Protein AF-A0A6B3CG41-F1 (afdb_monomer_lite)

Structure (mmCIF, N/CA/C/O backbone):
data_AF-A0A6B3CG41-F1
#
_entry.id   AF-A0A6B3CG41-F1
#
loop_
_atom_site.group_PDB
_atom_site.id
_atom_site.type_symbol
_atom_site.label_atom_id
_atom_site.label_alt_id
_atom_site.label_comp_id
_atom_site.label_asym_id
_atom_site.label_entity_id
_atom_site.label_seq_id
_atom_site.pdbx_PDB_ins_code
_atom_site.Cartn_x
_atom_site.Cartn_y
_atom_site.Cartn_z
_atom_site.occupancy
_atom_site.B_iso_or_equiv
_atom_site.auth_seq_id
_atom_site.auth_comp_id
_atom_site.auth_asym_id
_atom_site.auth_atom_id
_atom_site.pdbx_PDB_model_num
ATOM 1 N N . TRP A 1 1 ? -6.042 -27.343 8.260 1.00 54.06 1 TRP A N 1
ATOM 2 C CA . TRP A 1 1 ? -5.956 -25.907 8.571 1.00 54.06 1 TRP A CA 1
ATOM 3 C C . TRP A 1 1 ? -6.153 -25.741 10.066 1.00 54.06 1 TRP A C 1
ATOM 5 O O . TRP A 1 1 ? -7.004 -26.433 10.606 1.00 54.06 1 TRP A O 1
ATOM 15 N N . VAL A 1 2 ? -5.312 -24.948 10.730 1.00 69.31 2 VAL A N 1
ATOM 16 C CA . VAL A 1 2 ? -5.437 -24.636 12.165 1.00 69.31 2 VAL A CA 1
ATOM 17 C C . VAL A 1 2 ? -6.280 -23.370 12.280 1.00 69.31 2 VAL A C 1
ATOM 19 O O . VAL A 1 2 ? -6.014 -22.419 11.550 1.00 69.31 2 VAL A O 1
ATOM 22 N N . GLU A 1 3 ? -7.287 -23.358 13.153 1.00 73.25 3 GLU A N 1
ATOM 23 C CA . GLU A 1 3 ? -7.976 -22.115 13.510 1.00 73.25 3 GLU A CA 1
ATOM 24 C C . GLU A 1 3 ? -7.054 -21.257 14.385 1.00 73.25 3 GLU A C 1
ATOM 26 O O . GLU A 1 3 ? -6.587 -21.703 15.434 1.00 73.25 3 GLU A O 1
ATOM 31 N N . LEU A 1 4 ? -6.748 -20.047 13.914 1.00 78.56 4 LEU A N 1
ATOM 32 C CA . LEU A 1 4 ? -5.935 -19.066 14.629 1.00 78.56 4 LEU A CA 1
ATOM 33 C C . LEU A 1 4 ? -6.827 -18.252 15.573 1.00 78.56 4 LEU A C 1
ATOM 35 O O . LEU A 1 4 ? -7.806 -17.647 15.144 1.00 78.56 4 LEU A O 1
ATOM 39 N N . ASP A 1 5 ? -6.464 -18.213 16.855 1.00 83.56 5 ASP A N 1
ATOM 40 C CA . ASP A 1 5 ? -7.104 -17.341 17.840 1.00 83.56 5 ASP A C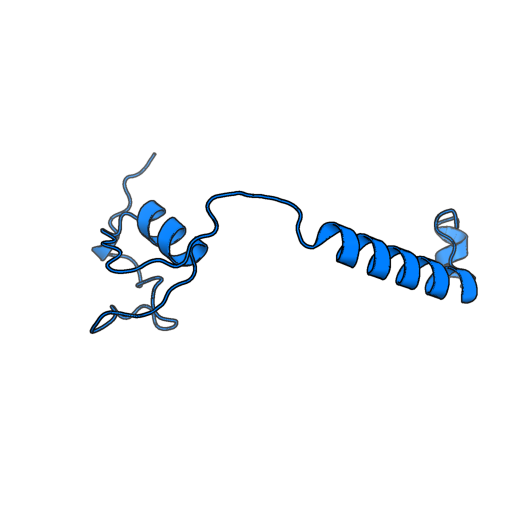A 1
ATOM 41 C C . ASP A 1 5 ? -6.449 -15.952 17.811 1.00 83.56 5 ASP A C 1
ATOM 43 O O . ASP A 1 5 ? -5.389 -15.720 18.402 1.00 83.56 5 ASP A O 1
ATOM 47 N N . ALA A 1 6 ? -7.108 -15.012 17.133 1.00 84.50 6 ALA A N 1
ATOM 48 C CA . ALA A 1 6 ? -6.696 -13.614 17.028 1.00 84.50 6 ALA A CA 1
ATOM 49 C C . ALA A 1 6 ? -6.466 -12.924 18.384 1.00 84.50 6 ALA A C 1
ATOM 51 O O . ALA A 1 6 ? -5.704 -11.957 18.471 1.00 84.50 6 ALA A O 1
ATOM 52 N N . SER A 1 7 ? -7.113 -13.387 19.460 1.00 84.12 7 SER A N 1
ATOM 53 C CA . SER A 1 7 ? -6.951 -12.786 20.785 1.00 84.12 7 SER A CA 1
ATOM 54 C C . SER A 1 7 ? -5.564 -13.031 21.385 1.00 84.12 7 SER A C 1
ATOM 56 O O . SER A 1 7 ? -5.126 -12.229 22.212 1.00 84.12 7 SER A O 1
ATOM 58 N N . LEU A 1 8 ? -4.870 -14.081 20.926 1.00 88.75 8 LEU A N 1
ATOM 59 C CA . LEU A 1 8 ? -3.517 -14.455 21.344 1.00 88.75 8 LEU A CA 1
ATOM 60 C C . LEU A 1 8 ? -2.421 -13.791 20.498 1.00 88.75 8 LEU A C 1
ATOM 62 O O . LEU A 1 8 ? -1.239 -13.903 20.829 1.00 88.75 8 LEU A O 1
ATOM 66 N N . LEU A 1 9 ? -2.793 -13.112 19.410 1.00 89.94 9 LEU A N 1
ATOM 67 C CA . LEU A 1 9 ? -1.859 -12.475 18.489 1.00 89.94 9 LEU A CA 1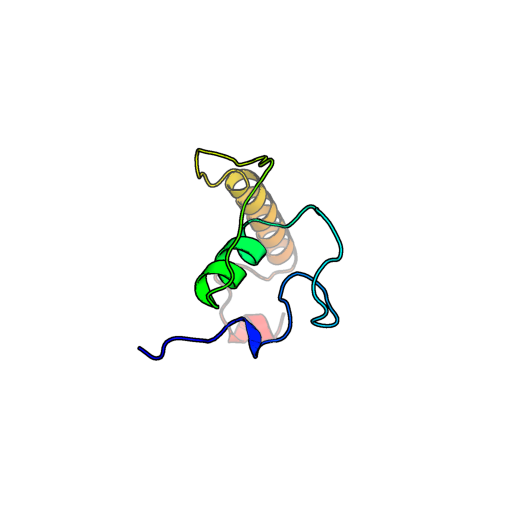
ATOM 68 C C . LEU A 1 9 ? -1.728 -10.968 18.762 1.00 89.94 9 LEU A C 1
ATOM 70 O O . LEU A 1 9 ? -2.696 -10.317 19.173 1.00 89.94 9 LEU A O 1
ATOM 74 N N . PRO A 1 10 ? -0.546 -10.380 18.497 1.00 92.50 10 PRO A N 1
ATOM 75 C CA . PRO A 1 10 ? -0.394 -8.935 18.433 1.00 92.50 10 PRO A CA 1
ATOM 76 C C . PRO A 1 10 ? -1.322 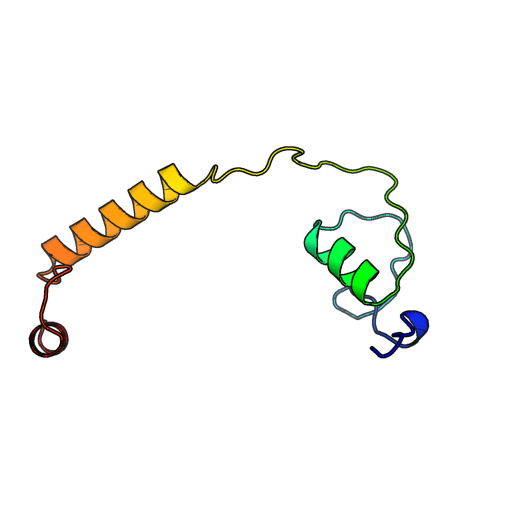-8.339 17.373 1.00 92.50 10 PRO A C 1
ATOM 78 O O . PRO A 1 10 ? -1.424 -8.848 16.257 1.00 92.50 10 PRO A O 1
ATOM 81 N N . SER A 1 11 ? -1.959 -7.223 17.713 1.00 92.12 11 SER A N 1
ATOM 82 C CA . SER A 1 11 ? -2.846 -6.502 16.805 1.00 92.12 11 SER A CA 1
ATOM 83 C C . SER A 1 11 ? -2.104 -6.073 15.531 1.00 92.12 11 SER A C 1
ATOM 85 O O . SER A 1 11 ? -1.127 -5.327 15.627 1.00 92.12 11 SER A O 1
ATOM 87 N N . PRO A 1 12 ? -2.589 -6.433 14.330 1.00 93.81 12 PRO A N 1
ATOM 88 C CA . PRO A 1 12 ? -1.996 -5.973 13.072 1.00 93.81 12 PRO A CA 1
ATOM 89 C C . PRO A 1 12 ? -2.281 -4.486 12.798 1.00 93.81 12 PRO A C 1
ATOM 91 O O . PRO A 1 12 ? -1.736 -3.904 11.862 1.00 93.81 12 PRO A O 1
ATOM 94 N N . PHE A 1 13 ? -3.148 -3.862 13.601 1.00 94.19 13 PHE A N 1
ATOM 95 C CA . PHE A 1 13 ? -3.600 -2.484 13.426 1.00 94.19 13 PHE A CA 1
ATOM 96 C C . PHE A 1 13 ? -2.685 -1.443 14.074 1.00 94.19 13 PHE A C 1
ATOM 98 O O . PHE A 1 13 ? -2.895 -0.244 13.884 1.00 94.19 13 PHE A O 1
ATOM 105 N N . THR A 1 14 ? -1.692 -1.860 14.862 1.00 92.56 14 THR A N 1
ATOM 106 C CA . THR A 1 14 ? -0.709 -0.936 15.434 1.00 92.56 14 THR A CA 1
ATOM 107 C C . THR A 1 14 ? 0.700 -1.516 15.321 1.00 92.56 14 THR A C 1
ATOM 109 O O . THR A 1 14 ? 0.879 -2.722 15.482 1.00 92.56 14 THR A O 1
ATOM 112 N N . PRO A 1 15 ? 1.739 -0.686 15.109 1.00 90.12 15 PRO A N 1
ATOM 113 C CA . PRO A 1 15 ? 3.115 -1.179 15.015 1.00 90.12 15 PRO A CA 1
ATOM 114 C C . PRO A 1 15 ? 3.604 -1.914 16.269 1.00 90.12 15 PRO A C 1
ATOM 116 O O . PRO A 1 15 ? 4.500 -2.747 16.187 1.00 90.12 15 PRO A O 1
ATOM 119 N N . LYS A 1 16 ? 3.035 -1.588 17.437 1.00 93.12 16 LYS A N 1
ATOM 120 C CA . LYS A 1 16 ? 3.391 -2.196 18.726 1.00 93.12 16 LYS A CA 1
ATOM 121 C C . LYS A 1 16 ? 2.579 -3.451 19.058 1.00 93.12 16 LYS A C 1
ATOM 123 O O . LYS A 1 16 ? 2.849 -4.075 20.078 1.00 93.12 16 LYS A O 1
ATOM 128 N N . GLY A 1 17 ? 1.580 -3.811 18.250 1.00 93.00 17 GLY A N 1
ATOM 129 C CA . GLY A 1 17 ? 0.705 -4.948 18.540 1.00 93.00 17 GLY A CA 1
ATOM 130 C C . GLY A 1 17 ? -0.398 -4.670 19.567 1.00 93.00 17 GLY A C 1
ATOM 131 O O . GLY A 1 17 ? -1.159 -5.572 19.913 1.00 93.00 17 GLY A O 1
ATOM 132 N N . GLU A 1 18 ? -0.525 -3.433 20.044 1.00 92.75 18 GLU A N 1
ATOM 133 C CA . GLU A 1 18 ? -1.601 -3.002 20.939 1.00 92.75 18 GLU A CA 1
ATOM 134 C C . GLU A 1 18 ? -2.930 -2.882 20.175 1.00 92.75 18 GLU A C 1
ATOM 136 O O . GLU A 1 18 ? -2.964 -2.542 18.984 1.00 92.75 18 GLU A O 1
ATOM 141 N N . ARG A 1 19 ? -4.054 -3.148 20.849 1.00 89.56 19 ARG A N 1
ATOM 142 C CA . ARG A 1 19 ? -5.380 -2.963 20.243 1.00 89.56 19 ARG A CA 1
ATOM 143 C C . ARG A 1 19 ? -5.676 -1.464 20.071 1.00 89.56 19 ARG A C 1
ATOM 145 O O . ARG A 1 19 ? -5.439 -0.707 21.013 1.00 89.56 19 ARG A O 1
ATOM 152 N N . PRO A 1 20 ? -6.214 -1.025 18.918 1.00 91.19 20 PRO A N 1
ATOM 153 C CA . PRO A 1 20 ? -6.655 0.356 18.740 1.00 91.19 20 PRO A CA 1
ATOM 154 C C . PRO A 1 20 ? -7.710 0.736 19.784 1.00 91.19 20 PRO A C 1
ATOM 156 O O . PRO A 1 20 ? -8.580 -0.068 20.115 1.00 91.19 20 PRO A O 1
ATOM 159 N N . THR A 1 21 ? -7.660 1.969 20.283 1.00 92.25 21 THR A N 1
ATOM 160 C CA . THR A 1 21 ? -8.615 2.487 21.281 1.00 92.25 21 THR A CA 1
ATOM 161 C C . THR A 1 21 ? -9.862 3.118 20.659 1.00 92.25 21 THR A C 1
ATOM 163 O O . THR A 1 21 ? -10.783 3.503 21.376 1.00 92.25 21 THR A O 1
ATOM 166 N N . GLY A 1 22 ? -9.914 3.216 19.330 1.00 92.00 22 GLY A N 1
ATOM 167 C CA . GLY A 1 22 ? -11.032 3.777 18.583 1.00 92.00 22 GLY A CA 1
ATOM 168 C C . GLY A 1 22 ? -10.904 3.533 17.076 1.00 92.00 22 GLY A C 1
ATOM 169 O O . GLY A 1 22 ? -9.963 2.862 16.642 1.00 92.00 22 GLY A O 1
ATOM 170 N N . PRO A 1 23 ? -11.846 4.063 16.276 1.00 93.12 23 PRO A N 1
ATOM 171 C CA . PRO A 1 23 ? -11.801 3.958 14.822 1.00 93.12 23 PRO A CA 1
ATOM 172 C C . PRO A 1 23 ? -10.561 4.637 14.232 1.00 93.12 23 PRO A C 1
ATOM 174 O O . PRO A 1 23 ? -10.155 5.709 14.682 1.00 93.12 23 PRO A O 1
ATOM 177 N N . ALA A 1 24 ? -9.992 4.033 13.191 1.00 92.88 24 ALA A N 1
ATOM 178 C CA . ALA A 1 24 ? -8.874 4.586 12.438 1.00 92.88 24 ALA A CA 1
ATOM 179 C C . ALA A 1 24 ? -8.907 4.107 10.980 1.00 92.88 24 ALA A C 1
ATOM 181 O O . ALA A 1 24 ? -9.607 3.153 10.637 1.00 92.88 24 ALA A O 1
ATOM 182 N N . TRP A 1 25 ? -8.136 4.781 10.126 1.00 95.19 25 TRP A N 1
ATOM 183 C CA . TRP A 1 25 ? -7.985 4.424 8.719 1.00 95.19 25 TRP A CA 1
ATOM 184 C C . TRP A 1 25 ? -6.915 3.350 8.537 1.00 95.19 25 TRP A C 1
ATOM 186 O O . TRP A 1 25 ? -5.781 3.511 8.985 1.00 95.19 25 TRP A O 1
ATOM 196 N N . TYR A 1 26 ? -7.270 2.284 7.822 1.00 94.94 26 TYR A N 1
ATOM 197 C CA . TYR A 1 26 ? -6.375 1.178 7.499 1.00 94.94 26 TYR A CA 1
ATOM 198 C C . TYR A 1 26 ? -6.397 0.891 6.005 1.00 94.94 26 TYR A C 1
ATOM 200 O O . TYR A 1 26 ? -7.428 1.020 5.345 1.00 94.94 26 TYR A O 1
ATOM 208 N N . ALA A 1 27 ? -5.252 0.468 5.474 1.00 95.06 27 ALA A N 1
ATOM 209 C CA . ALA A 1 27 ? -5.179 -0.010 4.106 1.00 95.06 27 ALA A CA 1
ATOM 210 C C . ALA A 1 27 ? -5.919 -1.354 3.978 1.00 95.06 27 ALA A C 1
ATOM 212 O O . ALA A 1 27 ? -5.855 -2.194 4.879 1.00 95.06 27 ALA A O 1
ATOM 213 N N . THR A 1 28 ? -6.558 -1.590 2.828 1.00 93.31 28 THR A N 1
ATOM 214 C CA . THR A 1 28 ? -7.200 -2.871 2.486 1.00 93.31 28 THR A CA 1
ATOM 215 C C . THR A 1 28 ? -6.349 -4.106 2.819 1.00 93.31 28 THR A C 1
ATOM 217 O O . THR A 1 28 ? -6.899 -5.020 3.429 1.00 93.31 28 THR A O 1
ATOM 220 N N . PRO A 1 29 ? -5.032 -4.169 2.507 1.00 93.88 29 PRO A N 1
ATOM 221 C CA . PRO A 1 29 ? -4.214 -5.331 2.869 1.00 93.88 29 PRO A CA 1
ATOM 222 C C . PRO A 1 29 ? -4.119 -5.582 4.381 1.00 93.88 29 PRO A C 1
ATOM 224 O O . PRO A 1 29 ? -4.119 -6.734 4.797 1.00 93.88 29 PRO A O 1
ATOM 227 N N . THR A 1 30 ? -4.092 -4.542 5.220 1.00 95.19 30 THR A N 1
ATOM 228 C CA . THR A 1 30 ? -4.071 -4.706 6.684 1.00 95.19 30 THR A CA 1
ATOM 229 C C . THR A 1 30 ? -5.373 -5.323 7.190 1.00 95.19 30 THR A C 1
ATOM 231 O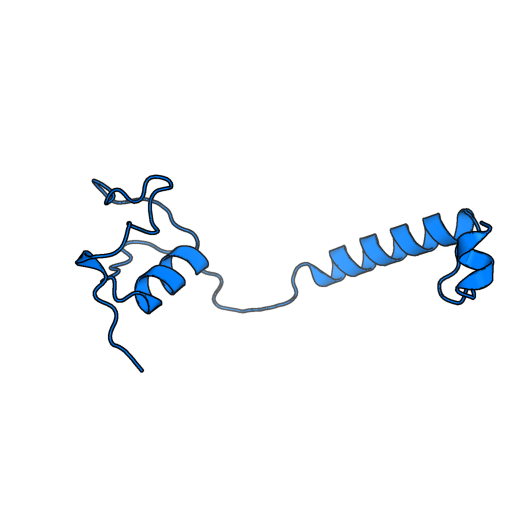 O . THR A 1 30 ? -5.349 -6.208 8.040 1.00 95.19 30 THR A O 1
ATOM 234 N N . VAL A 1 31 ? -6.509 -4.878 6.646 1.00 94.44 31 VAL A N 1
ATOM 235 C CA . VAL A 1 31 ? -7.833 -5.410 6.998 1.00 94.44 31 VAL A CA 1
ATOM 236 C C . VAL A 1 31 ? -7.989 -6.858 6.533 1.00 94.44 31 VAL A C 1
ATOM 238 O O . VAL A 1 31 ? -8.467 -7.689 7.301 1.00 94.44 31 VAL A O 1
ATOM 241 N N . ALA A 1 32 ? -7.550 -7.169 5.310 1.00 93.88 32 ALA A N 1
ATOM 242 C CA . ALA A 1 32 ? -7.571 -8.529 4.774 1.00 93.88 32 ALA A CA 1
ATOM 243 C C . ALA A 1 32 ? -6.732 -9.480 5.639 1.00 93.88 32 ALA A C 1
ATOM 245 O O . ALA A 1 32 ? -7.230 -10.516 6.069 1.00 93.88 32 ALA A O 1
ATOM 246 N N . TYR A 1 33 ? -5.510 -9.073 5.989 1.00 92.94 33 TYR A N 1
ATOM 247 C CA . TYR A 1 33 ? -4.638 -9.855 6.861 1.00 92.94 33 TYR A CA 1
ATOM 248 C C . TYR A 1 33 ? -5.233 -10.061 8.263 1.00 92.94 33 TYR A C 1
ATOM 250 O O . TYR A 1 33 ? -5.178 -11.155 8.814 1.00 92.94 33 TYR A O 1
ATOM 258 N N . ALA A 1 34 ? -5.866 -9.039 8.846 1.00 93.25 34 ALA A N 1
ATOM 259 C CA . ALA A 1 34 ? -6.550 -9.188 10.130 1.00 93.25 34 ALA A CA 1
ATOM 260 C C . ALA A 1 34 ? -7.700 -10.212 10.059 1.00 93.25 34 ALA A C 1
ATOM 262 O O . ALA A 1 34 ? -7.859 -11.015 10.978 1.00 93.25 34 ALA A O 1
ATOM 263 N N . ALA A 1 35 ? -8.466 -10.223 8.965 1.00 92.38 35 ALA A N 1
ATOM 264 C CA . ALA A 1 35 ? -9.517 -11.216 8.753 1.00 92.38 35 ALA A CA 1
ATOM 265 C C . ALA A 1 35 ? -8.947 -12.641 8.616 1.00 92.38 35 ALA A C 1
ATOM 267 O O . ALA A 1 35 ? -9.499 -13.570 9.199 1.00 92.38 35 ALA A O 1
ATOM 268 N N . GLU A 1 36 ? -7.817 -12.814 7.919 1.00 91.44 36 GLU A N 1
ATOM 269 C CA . GLU A 1 36 ? -7.104 -14.101 7.821 1.00 91.44 36 GLU A CA 1
ATOM 270 C C . GLU A 1 36 ? -6.632 -14.618 9.188 1.00 91.44 36 GLU A C 1
ATOM 272 O O . GLU A 1 36 ? -6.672 -15.820 9.446 1.00 91.44 36 GLU A O 1
ATOM 277 N N . LEU A 1 37 ? -6.226 -13.713 10.082 1.00 90.62 37 LEU A N 1
ATOM 278 C CA . LEU A 1 37 ? -5.840 -14.038 11.458 1.00 90.62 37 LEU A CA 1
ATOM 279 C C . LEU A 1 37 ? -7.031 -14.320 12.391 1.00 90.62 37 LEU A C 1
ATOM 281 O O . LEU A 1 37 ? -6.807 -14.670 13.547 1.00 90.62 37 LEU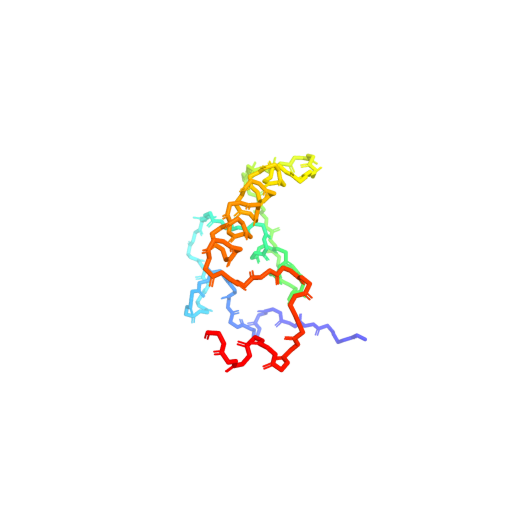 A O 1
ATOM 285 N N . GLY A 1 38 ? -8.273 -14.159 11.921 1.00 90.81 38 GLY A N 1
ATOM 286 C CA . GLY A 1 38 ? -9.488 -14.398 12.705 1.00 90.81 38 GLY A CA 1
ATOM 287 C C . GLY A 1 38 ? -9.994 -13.188 13.500 1.00 90.81 38 GLY A C 1
ATOM 288 O O . GLY A 1 38 ? -10.856 -13.348 14.364 1.00 90.81 38 GLY A O 1
ATOM 289 N N . TYR A 1 39 ? -9.488 -11.972 13.249 1.00 90.38 39 TYR A N 1
ATOM 290 C CA . TYR A 1 39 ? -10.054 -10.772 13.872 1.00 90.38 39 TYR A CA 1
ATOM 291 C C . TYR A 1 39 ? -11.430 -10.457 13.283 1.00 90.38 39 TYR A C 1
ATOM 293 O O . TYR A 1 39 ? -11.616 -10.421 12.066 1.00 90.38 39 TYR A O 1
ATOM 301 N N . GLU A 1 40 ? -12.383 -10.118 14.150 1.00 89.69 40 GLU A N 1
ATOM 302 C CA . GLU A 1 40 ? -13.636 -9.522 13.705 1.00 89.69 40 GLU A CA 1
ATOM 303 C C . GLU A 1 40 ? -13.396 -8.064 13.284 1.00 89.69 40 GLU A C 1
ATOM 305 O O . GLU A 1 40 ? -13.119 -7.197 14.117 1.00 89.69 40 GLU A O 1
ATOM 310 N N . VAL A 1 41 ? -13.522 -7.779 11.985 1.00 90.56 41 VAL A N 1
ATOM 311 C CA . VAL A 1 41 ? -13.410 -6.419 11.444 1.00 90.56 41 VAL A CA 1
ATOM 312 C C . VAL A 1 41 ? -14.787 -5.906 11.040 1.00 90.56 41 VAL A C 1
ATOM 314 O O . VAL A 1 41 ? -15.498 -6.542 10.267 1.00 90.56 41 VAL A O 1
ATOM 317 N N . ARG A 1 42 ? -15.151 -4.719 11.537 1.00 92.06 42 ARG A N 1
ATOM 318 C CA . ARG A 1 42 ? -16.416 -4.036 11.225 1.00 92.06 42 ARG A CA 1
ATOM 319 C C . ARG A 1 42 ? -16.130 -2.675 10.581 1.00 92.06 42 ARG A C 1
ATOM 321 O O . ARG A 1 42 ? -16.066 -1.677 11.300 1.00 92.06 42 ARG A O 1
ATOM 328 N N . PRO A 1 43 ? -15.903 -2.612 9.254 1.00 93.44 43 PRO A N 1
ATOM 329 C CA . PRO A 1 43 ? -15.702 -1.340 8.567 1.00 93.44 43 PRO A CA 1
ATOM 330 C C . PRO A 1 43 ? -16.932 -0.439 8.734 1.00 93.44 43 PRO A C 1
ATOM 332 O O . PRO A 1 43 ? -18.049 -0.861 8.446 1.00 93.44 43 PRO A O 1
ATOM 335 N N . ILE A 1 44 ? -16.723 0.795 9.197 1.00 95.56 44 ILE A N 1
ATOM 336 C CA . ILE A 1 44 ? -17.780 1.818 9.318 1.00 95.56 44 ILE A CA 1
ATOM 337 C C . ILE A 1 44 ? -17.824 2.755 8.105 1.00 95.56 44 ILE A C 1
ATOM 339 O O . ILE A 1 44 ? -18.861 3.336 7.806 1.00 95.56 44 ILE A O 1
ATOM 343 N N . GLU A 1 45 ? -16.700 2.883 7.400 1.00 96.12 45 GLU A N 1
ATOM 344 C CA . GLU A 1 45 ? -16.532 3.693 6.199 1.00 96.12 45 GLU A CA 1
ATOM 345 C C . GLU A 1 45 ? -15.414 3.076 5.347 1.00 96.12 45 GLU A C 1
ATOM 347 O O . GLU A 1 45 ? -14.463 2.501 5.886 1.00 96.12 45 GLU A O 1
ATOM 352 N N . ALA A 1 46 ? -15.530 3.159 4.020 1.00 94.62 46 ALA A N 1
ATOM 353 C CA . ALA A 1 46 ? -14.536 2.607 3.110 1.00 94.62 46 ALA A CA 1
ATOM 354 C C . ALA A 1 46 ? -14.463 3.400 1.800 1.00 94.62 46 ALA A C 1
ATOM 356 O O . ALA A 1 46 ? -15.471 3.621 1.133 1.00 94.62 46 ALA A O 1
ATOM 357 N N . TYR A 1 47 ? -13.242 3.747 1.394 1.00 94.19 47 TYR A N 1
ATOM 358 C CA . TYR A 1 47 ? -12.940 4.329 0.087 1.00 94.19 47 TYR A CA 1
ATOM 359 C C . TYR A 1 47 ? -12.247 3.267 -0.763 1.00 94.19 47 TYR A C 1
ATOM 361 O O . TYR A 1 47 ? -11.025 3.128 -0.737 1.00 94.19 47 TYR A O 1
ATOM 369 N N . VAL A 1 48 ? -13.040 2.468 -1.479 1.00 90.50 48 VAL A N 1
ATOM 370 C CA . VAL A 1 48 ? -12.539 1.330 -2.263 1.00 90.50 48 VAL A CA 1
ATOM 371 C C . VAL A 1 48 ? -12.725 1.547 -3.756 1.00 90.50 48 VAL A C 1
ATOM 373 O O . VAL A 1 48 ? -13.771 1.999 -4.224 1.00 90.50 48 VAL A O 1
ATOM 376 N N . ARG A 1 49 ? -11.714 1.160 -4.535 1.00 87.56 49 ARG A N 1
ATOM 377 C CA . ARG A 1 49 ? -11.849 1.055 -5.987 1.00 87.56 49 ARG A CA 1
ATOM 378 C C . ARG A 1 49 ? -12.555 -0.261 -6.307 1.00 87.56 49 ARG A C 1
ATOM 380 O O . ARG A 1 49 ? -12.046 -1.322 -5.972 1.00 87.56 49 ARG A O 1
ATOM 387 N N . HIS A 1 50 ? -13.732 -0.177 -6.920 1.00 86.81 50 HIS A N 1
ATOM 388 C CA . HIS A 1 50 ? -14.566 -1.352 -7.203 1.00 86.81 50 HIS A CA 1
ATOM 389 C C . HIS A 1 50 ? -14.035 -2.148 -8.394 1.00 86.81 50 HIS A C 1
ATOM 391 O O . HIS A 1 50 ? -14.129 -3.368 -8.447 1.00 86.81 50 HIS A O 1
ATOM 397 N N . GLU A 1 51 ? -13.436 -1.439 -9.343 1.00 87.94 51 GLU A N 1
ATOM 398 C CA . GLU A 1 51 ? -12.778 -2.036 -10.487 1.00 87.94 51 GLU A CA 1
ATOM 399 C C . GLU A 1 51 ? -11.293 -2.226 -10.180 1.00 87.94 51 GLU A C 1
ATOM 401 O O . GLU A 1 51 ? -10.643 -1.368 -9.576 1.00 87.94 51 GLU A O 1
ATOM 406 N N . SER A 1 52 ? -10.715 -3.321 -10.657 1.00 81.50 52 SER A N 1
ATOM 407 C CA . SER A 1 52 ? -9.266 -3.515 -10.717 1.00 81.50 52 SER A CA 1
ATOM 408 C C . SER A 1 52 ? -8.765 -3.212 -12.125 1.00 81.50 52 SER A C 1
ATOM 410 O O . SER A 1 52 ? -9.446 -3.487 -13.107 1.00 81.50 52 SER A O 1
ATOM 412 N N . GLY A 1 53 ? -7.576 -2.636 -12.251 1.00 85.19 53 GLY A N 1
ATOM 413 C CA . GLY A 1 53 ? -6.982 -2.360 -13.552 1.00 85.19 53 GLY A CA 1
ATOM 414 C C . GLY A 1 53 ? -5.550 -1.887 -13.404 1.00 85.19 53 GLY A C 1
ATOM 415 O O . GLY A 1 53 ? -5.170 -1.347 -12.363 1.00 85.19 53 GLY A O 1
ATOM 416 N N . ARG A 1 54 ? -4.752 -2.084 -14.450 1.00 86.12 54 ARG A N 1
ATOM 417 C CA . ARG A 1 54 ? -3.334 -1.731 -14.448 1.00 86.12 54 ARG A CA 1
ATOM 418 C C . ARG A 1 54 ? -3.147 -0.233 -14.716 1.00 86.12 54 ARG A C 1
ATOM 420 O O . ARG A 1 54 ? -2.543 0.174 -15.698 1.00 86.12 54 ARG A O 1
ATOM 427 N N . TYR A 1 55 ? -3.709 0.603 -13.843 1.00 83.00 55 TYR A N 1
ATOM 428 C CA . TYR A 1 55 ? -3.745 2.063 -14.002 1.00 83.00 55 TYR A CA 1
ATOM 429 C C . TYR A 1 55 ? -2.346 2.679 -14.172 1.00 83.00 55 TYR A C 1
ATOM 431 O O . TYR A 1 55 ? -2.167 3.629 -14.929 1.00 83.00 55 TYR A O 1
ATOM 439 N N . LEU A 1 56 ? -1.342 2.100 -13.508 1.00 91.50 56 LEU A N 1
ATOM 440 C CA . LEU A 1 56 ? 0.043 2.558 -13.584 1.00 91.50 56 LEU A CA 1
ATOM 441 C C . LEU A 1 56 ? 0.860 1.892 -14.696 1.00 91.50 56 LEU A C 1
ATOM 443 O O . LEU A 1 56 ? 2.015 2.267 -14.865 1.00 91.50 56 LEU A O 1
ATOM 447 N N . ASP A 1 57 ? 0.304 0.969 -15.487 1.00 93.75 57 ASP A N 1
ATOM 448 C CA . ASP A 1 57 ? 1.071 0.288 -16.541 1.00 93.75 57 ASP A CA 1
ATOM 449 C C . ASP A 1 57 ? 1.661 1.264 -17.547 1.00 93.75 57 ASP A C 1
ATOM 451 O O . ASP A 1 57 ? 2.836 1.170 -17.878 1.00 93.75 57 ASP A O 1
ATOM 455 N N . GLY A 1 58 ? 0.866 2.226 -18.019 1.00 93.75 58 GLY A N 1
ATOM 456 C CA . GLY A 1 58 ? 1.354 3.212 -18.981 1.00 93.75 58 GLY A CA 1
ATOM 457 C C . GLY A 1 58 ? 2.465 4.094 -18.405 1.00 93.75 58 GLY A C 1
ATOM 458 O O . GLY A 1 58 ? 3.298 4.613 -19.143 1.00 93.75 58 GLY A O 1
ATOM 459 N N . TRP A 1 59 ? 2.508 4.286 -17.085 1.00 95.75 59 TRP A N 1
ATOM 460 C CA . TRP A 1 59 ? 3.616 4.980 -16.430 1.00 95.75 59 TRP A CA 1
ATOM 461 C C . TRP A 1 59 ? 4.829 4.062 -16.246 1.00 95.75 59 TRP A C 1
ATOM 463 O O . TRP A 1 59 ? 5.943 4.472 -16.556 1.00 95.75 59 TRP A O 1
ATOM 473 N N . TYR A 1 60 ? 4.604 2.809 -15.843 1.00 95.50 60 TYR A N 1
ATOM 474 C CA . TYR A 1 60 ? 5.641 1.786 -15.746 1.00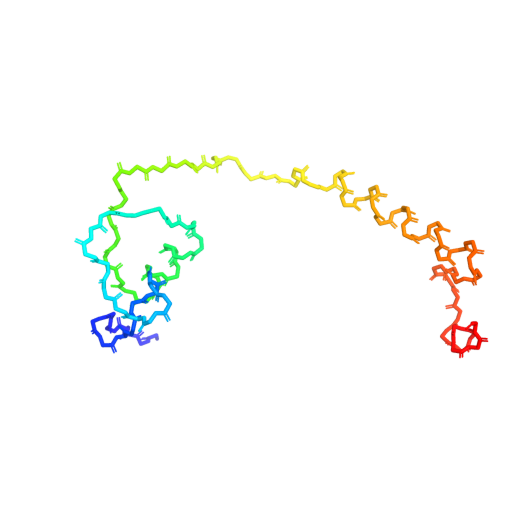 95.50 60 TYR A CA 1
ATOM 475 C C . TYR A 1 60 ? 6.364 1.579 -17.080 1.00 95.50 60 TYR A C 1
ATOM 477 O O . TYR A 1 60 ? 7.588 1.630 -17.103 1.00 95.50 60 TYR A O 1
ATOM 485 N N . GLN A 1 61 ? 5.631 1.409 -18.187 1.00 96.75 61 GLN A N 1
ATOM 486 C CA . GLN A 1 61 ? 6.230 1.233 -19.514 1.00 96.75 61 GLN A CA 1
ATOM 487 C C . GLN A 1 61 ? 7.089 2.441 -19.887 1.00 96.75 61 GLN A C 1
ATOM 489 O O . GLN A 1 61 ? 8.245 2.275 -20.241 1.00 96.75 61 GLN A O 1
ATOM 494 N N . ARG A 1 62 ? 6.585 3.667 -19.683 1.00 97.12 62 ARG A N 1
ATOM 495 C CA . ARG A 1 62 ? 7.359 4.886 -19.966 1.00 97.12 62 ARG A CA 1
ATOM 496 C C . ARG A 1 62 ? 8.652 4.971 -19.157 1.00 97.12 62 ARG A C 1
ATOM 498 O O . ARG A 1 62 ? 9.682 5.343 -19.706 1.00 97.12 62 ARG A O 1
ATOM 505 N N . LEU A 1 63 ? 8.610 4.640 -17.867 1.00 97.31 63 LEU A N 1
ATOM 506 C CA . LEU A 1 63 ? 9.818 4.620 -17.043 1.00 97.31 63 LEU A CA 1
ATOM 507 C C . LEU A 1 63 ? 10.783 3.507 -17.440 1.00 97.31 63 LEU A C 1
ATOM 509 O O . LEU A 1 63 ? 11.988 3.740 -17.480 1.00 97.31 63 LEU A O 1
ATOM 513 N N . ARG A 1 64 ? 10.261 2.313 -17.728 1.00 96.44 64 ARG A N 1
ATOM 514 C CA . ARG A 1 64 ? 11.053 1.183 -18.209 1.00 96.44 64 ARG A CA 1
ATOM 515 C C . ARG A 1 64 ? 11.770 1.549 -19.505 1.00 96.44 64 ARG A C 1
ATOM 517 O O . ARG A 1 64 ? 12.972 1.331 -19.598 1.00 96.44 64 ARG A O 1
ATOM 524 N N . ASP A 1 65 ? 11.052 2.116 -20.466 1.00 97.00 65 ASP A N 1
ATOM 525 C CA . ASP A 1 65 ? 11.600 2.501 -21.764 1.00 97.00 65 ASP A CA 1
ATOM 526 C C . ASP A 1 65 ? 12.670 3.587 -21.604 1.00 97.00 65 ASP A C 1
ATOM 528 O O . ASP A 1 65 ? 13.741 3.481 -22.196 1.00 97.00 65 ASP A O 1
ATOM 532 N N . ALA A 1 66 ? 12.432 4.587 -20.745 1.00 97.44 66 ALA A N 1
ATOM 533 C CA . ALA A 1 66 ? 13.424 5.616 -20.436 1.00 97.44 66 ALA A CA 1
ATOM 534 C C . ALA A 1 66 ? 14.693 5.027 -19.797 1.00 97.44 66 ALA A C 1
ATOM 536 O O . ALA A 1 66 ? 15.799 5.379 -20.198 1.00 97.44 66 ALA A O 1
ATOM 537 N N . TYR A 1 67 ? 14.541 4.102 -18.844 1.00 95.00 67 TYR A N 1
ATOM 538 C CA . TYR A 1 67 ? 15.669 3.399 -18.234 1.00 95.00 67 TYR A CA 1
ATOM 539 C C . TYR A 1 67 ? 16.466 2.601 -19.271 1.00 95.00 67 TYR A C 1
ATOM 541 O O . TYR A 1 67 ? 17.686 2.727 -19.329 1.00 95.00 67 TYR A O 1
ATOM 549 N N . LEU A 1 68 ? 15.786 1.820 -20.117 1.00 95.69 68 LEU A N 1
ATOM 550 C CA . LEU A 1 68 ? 16.443 1.035 -21.163 1.00 95.69 68 LEU A CA 1
ATOM 551 C C . LEU A 1 68 ? 17.172 1.926 -22.172 1.00 95.69 68 LEU A C 1
ATOM 553 O O . LEU A 1 68 ? 18.285 1.591 -22.562 1.00 95.69 68 LEU A O 1
ATOM 557 N N . ALA A 1 69 ? 16.590 3.066 -22.550 1.00 96.56 69 ALA A N 1
ATOM 558 C CA . ALA A 1 69 ? 17.253 4.037 -23.415 1.00 96.56 69 ALA A CA 1
ATOM 559 C C . ALA A 1 69 ? 18.530 4.592 -22.766 1.00 96.56 69 ALA A C 1
ATOM 561 O O . ALA A 1 69 ? 19.582 4.588 -23.393 1.00 96.56 69 ALA A O 1
ATOM 562 N N . THR A 1 70 ? 18.471 4.986 -21.489 1.00 96.50 70 THR A N 1
ATOM 563 C CA . THR A 1 70 ? 19.657 5.459 -20.756 1.00 96.50 70 THR A CA 1
ATOM 564 C C . THR A 1 70 ? 20.739 4.387 -20.652 1.00 96.50 70 THR A C 1
ATOM 566 O O . THR A 1 70 ? 21.910 4.690 -20.856 1.00 96.50 70 THR A O 1
ATOM 569 N N . MET A 1 71 ? 20.378 3.137 -20.354 1.00 94.56 71 MET A N 1
ATOM 570 C CA . MET A 1 71 ? 21.360 2.049 -20.301 1.00 94.56 71 MET A CA 1
ATOM 571 C C . MET A 1 71 ? 21.973 1.784 -21.681 1.00 94.56 71 MET A C 1
ATOM 573 O O . MET A 1 71 ? 23.184 1.602 -21.779 1.00 94.56 71 MET A O 1
ATOM 577 N N . ALA A 1 72 ? 21.175 1.847 -22.751 1.00 93.75 72 ALA A N 1
ATOM 578 C CA . ALA A 1 72 ? 21.667 1.698 -24.117 1.00 93.75 72 ALA A CA 1
ATOM 579 C C . ALA A 1 72 ? 22.635 2.825 -24.518 1.00 93.75 72 ALA A C 1
ATOM 581 O O . ALA A 1 72 ? 23.672 2.539 -25.114 1.00 93.75 72 ALA A O 1
ATOM 582 N N . ASP A 1 73 ? 22.355 4.076 -24.134 1.00 93.44 73 ASP A N 1
ATOM 583 C CA . ASP A 1 73 ? 23.265 5.215 -24.338 1.00 93.44 73 ASP A CA 1
ATOM 584 C C . ASP A 1 73 ? 24.612 5.024 -23.612 1.00 93.44 73 ASP A C 1
ATOM 586 O O . ASP A 1 73 ? 25.637 5.550 -24.045 1.00 93.44 73 ASP A O 1
ATOM 590 N N . LEU A 1 74 ? 24.625 4.237 -22.530 1.00 91.62 74 LEU A N 1
ATOM 591 C CA . LEU A 1 74 ? 25.826 3.841 -21.787 1.00 91.62 74 LEU A CA 1
ATOM 592 C C . LEU A 1 74 ? 26.499 2.569 -22.339 1.00 91.62 74 LEU A C 1
ATOM 594 O O . LEU A 1 74 ? 27.440 2.069 -21.733 1.00 91.62 74 LEU A O 1
ATOM 598 N N . GLY A 1 75 ? 26.039 2.033 -23.473 1.00 89.31 75 GLY A N 1
ATOM 599 C CA . GLY A 1 75 ? 26.578 0.810 -24.081 1.00 89.31 75 GLY A CA 1
ATOM 600 C C . GLY A 1 75 ? 26.001 -0.492 -23.514 1.00 89.31 75 GLY A C 1
ATOM 601 O O . GLY A 1 75 ? 26.371 -1.575 -23.961 1.00 89.31 75 GLY A O 1
ATOM 602 N N . VAL A 1 76 ? 25.052 -0.407 -22.579 1.00 90.38 76 VAL A N 1
ATOM 603 C CA . VAL A 1 76 ? 24.380 -1.554 -21.962 1.00 90.38 76 VAL A CA 1
ATOM 604 C C . VAL A 1 76 ? 23.029 -1.792 -22.639 1.00 90.38 76 VAL A C 1
ATOM 606 O O . VAL A 1 76 ? 21.979 -1.317 -22.203 1.00 90.38 76 VAL A O 1
ATOM 609 N N . GLY A 1 77 ? 23.062 -2.527 -23.750 1.00 89.06 77 GLY A N 1
ATOM 610 C CA . GLY A 1 77 ? 21.863 -2.941 -24.482 1.00 89.06 77 GLY A CA 1
ATOM 611 C C . GLY A 1 77 ? 21.143 -4.132 -23.840 1.00 89.06 77 GLY A C 1
ATOM 612 O O . GLY A 1 77 ? 21.744 -4.931 -23.128 1.00 89.06 77 GLY A O 1
ATOM 613 N N . ALA A 1 78 ? 19.850 -4.292 -24.137 1.00 84.88 78 ALA A N 1
ATOM 614 C CA . ALA A 1 78 ? 19.047 -5.415 -23.634 1.00 84.88 78 ALA A CA 1
ATOM 615 C C . ALA A 1 78 ? 19.545 -6.794 -24.114 1.00 84.88 78 ALA A C 1
ATOM 617 O O . ALA A 1 78 ? 19.336 -7.788 -23.425 1.00 84.88 78 ALA A O 1
ATOM 618 N N . ASP A 1 79 ? 20.219 -6.832 -25.266 1.00 86.25 79 ASP A N 1
ATOM 619 C CA . ASP A 1 79 ? 20.778 -8.045 -25.873 1.00 86.25 79 ASP A CA 1
ATOM 620 C C . ASP A 1 79 ? 22.288 -8.205 -25.603 1.00 86.25 79 ASP A C 1
ATOM 622 O O . ASP A 1 79 ? 22.950 -9.016 -26.253 1.00 86.25 79 ASP A O 1
ATOM 626 N N . LEU A 1 80 ? 22.858 -7.420 -24.677 1.00 87.50 80 LEU A N 1
ATOM 627 C CA . LEU A 1 80 ? 24.278 -7.504 -24.338 1.00 87.50 80 LEU A CA 1
ATOM 628 C C . LEU A 1 80 ? 24.580 -8.865 -23.697 1.00 87.50 80 LEU A C 1
ATOM 630 O O . LEU A 1 80 ? 23.894 -9.289 -22.761 1.00 87.50 80 LEU A O 1
ATOM 634 N N . ALA A 1 81 ? 25.608 -9.555 -24.195 1.00 89.06 81 ALA A N 1
ATOM 635 C CA . ALA A 1 81 ? 26.011 -10.824 -23.611 1.00 89.06 81 ALA A CA 1
ATOM 636 C C . ALA A 1 81 ? 26.457 -10.608 -22.151 1.00 89.06 81 ALA A C 1
ATOM 638 O O . ALA A 1 81 ? 27.071 -9.582 -21.849 1.00 89.06 81 ALA A O 1
ATOM 639 N N . PRO A 1 82 ? 26.194 -11.558 -21.234 1.00 83.62 82 PRO A N 1
ATOM 640 C CA . PRO A 1 82 ? 26.583 -11.411 -19.832 1.00 83.62 82 PRO A CA 1
ATOM 641 C C . PRO A 1 82 ? 28.074 -11.107 -19.636 1.00 83.62 82 PRO A C 1
ATOM 643 O O . PRO A 1 82 ? 28.417 -10.297 -18.780 1.00 83.62 82 PRO A O 1
ATOM 646 N N . ASP A 1 83 ? 28.945 -11.713 -20.448 1.00 88.88 83 ASP A N 1
ATOM 647 C CA . ASP A 1 83 ? 30.393 -11.486 -20.382 1.00 88.88 83 ASP A CA 1
ATOM 648 C C . ASP A 1 83 ? 30.758 -10.049 -20.783 1.00 88.88 83 ASP A C 1
ATOM 650 O O . ASP A 1 83 ? 31.562 -9.410 -20.107 1.00 88.88 83 ASP A O 1
ATOM 654 N N . ASP A 1 84 ? 30.105 -9.504 -21.814 1.00 84.25 84 ASP A N 1
ATOM 655 C CA . ASP A 1 84 ? 30.314 -8.125 -22.263 1.00 84.25 84 ASP A CA 1
ATOM 656 C C . ASP A 1 84 ? 29.770 -7.115 -21.234 1.00 84.25 84 ASP A C 1
ATOM 658 O O . ASP A 1 84 ? 30.405 -6.093 -20.971 1.00 84.25 84 ASP A O 1
ATOM 662 N N . PHE A 1 85 ? 28.647 -7.427 -20.572 1.00 79.75 85 PHE A N 1
ATOM 663 C CA . PHE A 1 85 ? 28.069 -6.611 -19.492 1.00 79.75 85 PHE A CA 1
ATOM 664 C C . PHE A 1 85 ? 29.013 -6.445 -18.297 1.00 79.75 85 PHE A C 1
ATOM 666 O O . PHE A 1 85 ? 29.075 -5.371 -17.708 1.00 79.75 85 PHE A O 1
ATOM 673 N N . LEU A 1 86 ? 29.765 -7.489 -17.938 1.00 84.31 86 LEU A N 1
ATOM 674 C CA . LEU A 1 86 ? 30.724 -7.425 -16.828 1.00 84.31 86 LEU A CA 1
ATOM 675 C C . LEU A 1 86 ? 31.950 -6.551 -17.136 1.00 84.31 86 LEU A C 1
ATOM 677 O O . LEU A 1 86 ? 32.705 -6.226 -16.219 1.00 84.31 86 LEU A O 1
ATOM 681 N N . THR A 1 87 ? 32.157 -6.192 -18.405 1.00 79.56 87 THR A N 1
ATOM 682 C CA . THR A 1 87 ? 33.293 -5.376 -18.863 1.00 79.56 87 THR A CA 1
ATOM 683 C C . THR A 1 87 ? 32.937 -3.927 -19.205 1.00 79.56 87 THR A C 1
ATOM 685 O O . THR A 1 87 ? 33.854 -3.143 -19.457 1.00 79.56 87 THR A O 1
ATOM 688 N N . ALA A 1 88 ? 31.644 -3.589 -19.224 1.00 68.44 88 ALA A N 1
ATOM 689 C CA . ALA A 1 88 ? 31.106 -2.276 -19.589 1.00 68.44 88 ALA A CA 1
ATOM 690 C C . ALA A 1 88 ? 31.193 -1.233 -18.460 1.00 68.44 88 ALA A C 1
ATOM 692 O O . ALA A 1 88 ? 31.168 -1.618 -17.267 1.00 68.44 88 ALA A O 1
#

Secondary structure (DSSP, 8-state):
-PPP-GGGSPPTTSTT-PPPSS-----HHHHHHHHHTT-----S-----SS---TTHHHHHHHHHHHHHHHHHTT--TT--HHHHTT-

Sequence (88 aa):
WVELDASLLPSPFTPKGERPTGPAWYATPTVAYAAELGYEVRPIEAYVRHESGRYLDGWYQRLRDAYLATMADLGVGADLAPDDFLTA

Foldseek 3Di:
DDQADLVPFQQLVDPVSDDDPDDDDDDPVSVVVSVVNVDDDDDPDDDDDPDDDPPCVVVVVVVVVVVQVVCVVVVNHPPDDPVNVVVD

Radius of gyration: 22.87 Å; chains: 1; bounding box: 51×32×47 Å

pLDDT: mean 89.98, std 6.95, range [54.06, 97.44]